Protein AF-A0AAD9FEH4-F1 (afdb_monomer_lite)

pLDDT: mean 81.34, std 13.99, range [45.94, 94.81]

Sequence (127 aa):
MYTSLLNVKQAISVERKLIDYLKTYIDHDCHHPTPPTHLLALCCPALRSSYEKEEADLPKLEDLQGAAQGLMRLQDVYVLQVASLIRGLFQRVTEGQPIDIYRPAVSVPLSGDDCFLVGKVYILTDH

Organism: Dissostichus eleginoides (NCBI:txid100907)

InterPro domains:
  IPR011990 Tetratricopeptide-like helical domain superfamily [G3DSA:1.25.40.10] (62-127)
  IPR013547 Prolyl 4-hydroxylase, N-terminal [PF08336] (52-91)

Radius of gyration: 20.08 Å; chains: 1; bounding box: 42×38×52 Å

Secondary structure (DSSP, 8-state):
---SHHHHHHHHHHHHHHHHHHHHHHHHHTT-SS--HHHHHHHHHHHHHHHHHHGGGSPPHHHHHHHHHHHHHHHHHHTB-HHHHTTT-EEEEETTEEEEEE--SS--PPPHHHHHHHHHHHHHH--

Structure (mmCIF, N/CA/C/O backbone):
data_AF-A0AAD9FEH4-F1
#
_entry.id   AF-A0AAD9FEH4-F1
#
loop_
_atom_site.group_PDB
_atom_site.id
_atom_site.type_symbol
_atom_site.label_atom_id
_atom_site.label_alt_id
_atom_site.label_comp_id
_atom_site.label_asym_id
_atom_site.label_entity_id
_atom_site.label_seq_id
_atom_site.pdbx_PDB_ins_code
_atom_site.Cartn_x
_atom_site.Cartn_y
_atom_site.Cartn_z
_atom_site.occupancy
_atom_site.B_iso_or_equiv
_atom_site.auth_seq_id
_atom_site.auth_comp_id
_atom_site.auth_asym_id
_atom_site.auth_atom_id
_atom_site.pdbx_PDB_model_num
ATOM 1 N N . MET A 1 1 ? 8.588 8.688 4.314 1.00 51.06 1 MET A N 1
ATOM 2 C CA . MET A 1 1 ? 7.134 8.921 4.506 1.00 51.06 1 MET A CA 1
ATOM 3 C C . MET A 1 1 ? 6.633 9.573 3.238 1.00 51.06 1 MET A C 1
ATOM 5 O O . MET A 1 1 ? 7.134 10.643 2.915 1.00 51.06 1 MET A O 1
ATOM 9 N N . TYR A 1 2 ? 5.672 8.961 2.538 1.00 51.91 2 TYR A N 1
ATOM 10 C CA . TYR A 1 2 ? 4.997 9.593 1.404 1.00 51.91 2 TYR A CA 1
ATOM 11 C C . TYR A 1 2 ? 4.463 10.960 1.843 1.00 51.91 2 TYR A C 1
ATOM 13 O O . TYR A 1 2 ? 3.442 11.058 2.518 1.00 51.91 2 TYR A O 1
ATOM 21 N N . THR A 1 3 ? 5.192 12.024 1.506 1.00 50.94 3 THR A N 1
ATOM 22 C CA . THR A 1 3 ? 4.897 13.383 1.977 1.00 50.94 3 THR A CA 1
ATOM 23 C C . THR A 1 3 ? 3.651 13.957 1.305 1.00 50.94 3 THR A C 1
ATOM 25 O O . THR A 1 3 ? 3.162 15.010 1.708 1.00 50.94 3 THR A O 1
ATOM 28 N N . SER A 1 4 ? 3.107 13.268 0.292 1.00 58.16 4 SER A N 1
ATOM 29 C CA . SER A 1 4 ? 1.878 13.655 -0.390 1.00 58.16 4 SER A CA 1
ATOM 30 C C . SER A 1 4 ? 1.190 12.480 -1.102 1.00 58.16 4 SER A C 1
ATOM 32 O O . SER A 1 4 ? 1.824 11.508 -1.519 1.00 58.16 4 SER A O 1
ATOM 34 N N . LEU A 1 5 ? -0.120 12.622 -1.337 1.00 61.41 5 LEU A N 1
ATOM 35 C CA . LEU A 1 5 ? -0.901 11.755 -2.233 1.00 61.41 5 LEU A CA 1
ATOM 36 C C . LEU A 1 5 ? -0.358 11.738 -3.677 1.00 61.41 5 LEU A C 1
ATOM 38 O O . LEU A 1 5 ? -0.652 10.808 -4.427 1.00 61.41 5 LEU A O 1
ATOM 42 N N . LEU A 1 6 ? 0.415 12.758 -4.073 1.00 58.12 6 LEU A N 1
ATOM 43 C CA . LEU A 1 6 ? 1.049 12.851 -5.389 1.00 58.12 6 LEU A CA 1
ATOM 44 C C . LEU A 1 6 ? 2.081 11.729 -5.572 1.00 58.12 6 LEU A C 1
ATOM 46 O O . LEU A 1 6 ? 2.061 11.033 -6.583 1.00 58.12 6 LEU A O 1
ATOM 50 N N . ASN A 1 7 ? 2.892 11.485 -4.541 1.00 71.75 7 ASN A N 1
ATOM 51 C CA . ASN A 1 7 ? 3.924 10.453 -4.554 1.00 71.75 7 ASN A CA 1
ATOM 52 C C . ASN A 1 7 ? 3.297 9.040 -4.597 1.00 71.75 7 ASN A C 1
ATOM 54 O O . ASN A 1 7 ? 3.801 8.162 -5.291 1.00 71.75 7 ASN A O 1
ATOM 58 N N . VAL A 1 8 ? 2.151 8.816 -3.935 1.00 79.50 8 VAL A N 1
ATOM 59 C CA . VAL A 1 8 ? 1.440 7.518 -3.987 1.00 79.50 8 VAL A CA 1
ATOM 60 C C . VAL A 1 8 ? 0.899 7.238 -5.392 1.00 79.50 8 VAL A C 1
ATOM 62 O O . VAL A 1 8 ? 1.046 6.134 -5.912 1.00 79.50 8 VAL A O 1
ATOM 65 N N . LYS A 1 9 ? 0.300 8.242 -6.046 1.00 83.62 9 LYS A N 1
ATOM 66 C CA . LYS A 1 9 ? -0.181 8.102 -7.431 1.00 83.62 9 LYS A CA 1
ATOM 67 C C . LYS A 1 9 ? 0.961 7.838 -8.410 1.00 83.62 9 LYS A C 1
ATOM 69 O O . LYS A 1 9 ? 0.780 7.058 -9.342 1.00 83.62 9 LYS A O 1
ATOM 74 N N . GLN A 1 10 ? 2.114 8.467 -8.194 1.00 85.81 10 GLN A N 1
ATOM 75 C CA . GLN A 1 10 ? 3.316 8.220 -8.984 1.00 85.81 10 GLN A CA 1
ATOM 76 C C . GLN A 1 10 ? 3.798 6.776 -8.822 1.00 85.81 10 GLN A C 1
ATOM 78 O O . GLN A 1 10 ? 3.967 6.097 -9.828 1.00 85.81 10 GLN A O 1
ATOM 83 N N . ALA A 1 11 ? 3.899 6.270 -7.592 1.00 85.12 11 ALA A N 1
ATOM 84 C CA . ALA A 1 11 ? 4.298 4.886 -7.337 1.00 85.12 11 ALA A CA 1
ATOM 85 C C . ALA A 1 11 ? 3.355 3.865 -8.000 1.00 85.12 11 ALA A C 1
ATOM 87 O O . ALA A 1 11 ? 3.819 2.937 -8.654 1.00 85.12 11 ALA A O 1
ATOM 88 N N . ILE A 1 12 ? 2.035 4.085 -7.933 1.00 86.94 12 ILE A N 1
ATOM 89 C CA . ILE A 1 12 ? 1.046 3.239 -8.631 1.00 86.94 12 ILE A CA 1
ATOM 90 C C . ILE A 1 12 ? 1.232 3.307 -10.155 1.00 86.94 12 ILE A C 1
ATOM 92 O O . ILE A 1 12 ? 1.065 2.309 -10.856 1.00 86.94 12 ILE A O 1
ATOM 96 N N . SER A 1 13 ? 1.538 4.491 -10.692 1.00 90.69 13 SER A N 1
ATOM 97 C CA . SER A 1 13 ? 1.805 4.669 -12.124 1.00 90.69 13 SER A CA 1
ATOM 98 C C . SER A 1 13 ? 3.042 3.879 -12.558 1.00 90.69 13 SER A C 1
ATOM 100 O O . SER A 1 13 ? 2.998 3.164 -13.558 1.00 90.69 13 SER A O 1
ATOM 102 N N . VAL A 1 14 ? 4.119 3.956 -11.776 1.00 89.56 14 VAL A N 1
ATOM 103 C CA . VAL A 1 14 ? 5.361 3.211 -12.009 1.00 89.56 14 VAL A CA 1
ATOM 104 C C . VAL A 1 14 ? 5.124 1.706 -11.938 1.00 89.56 14 VAL A C 1
ATOM 106 O O . VAL A 1 14 ? 5.520 0.984 -12.849 1.00 89.56 14 VAL A O 1
ATOM 109 N N . GLU A 1 15 ? 4.415 1.225 -10.916 1.00 88.94 15 GLU A N 1
ATOM 110 C CA . GLU A 1 15 ? 4.085 -0.195 -10.768 1.00 88.94 15 GLU A CA 1
ATOM 111 C C . GLU A 1 15 ? 3.340 -0.732 -11.999 1.00 88.94 15 GLU A C 1
ATOM 113 O O . GLU A 1 15 ? 3.681 -1.792 -12.523 1.00 88.94 15 GLU A O 1
ATOM 118 N N . ARG A 1 16 ? 2.378 0.033 -12.535 1.00 91.62 16 ARG A N 1
ATOM 119 C CA . ARG A 1 16 ? 1.671 -0.335 -13.773 1.00 91.62 16 ARG A CA 1
ATOM 120 C C . ARG A 1 16 ? 2.620 -0.473 -14.962 1.00 91.62 16 ARG A C 1
ATOM 122 O O . ARG A 1 16 ? 2.532 -1.472 -15.670 1.00 91.62 16 ARG A O 1
ATOM 129 N N . LYS A 1 17 ? 3.548 0.472 -15.155 1.00 91.88 17 LYS A N 1
ATOM 130 C CA . LYS A 1 17 ? 4.556 0.373 -16.224 1.00 91.88 17 LYS A CA 1
ATOM 131 C C . LYS A 1 17 ? 5.443 -0.861 -16.058 1.00 91.88 17 LYS A C 1
ATOM 133 O O . LYS A 1 17 ? 5.705 -1.556 -17.035 1.00 91.88 17 LYS A O 1
ATOM 138 N N . LEU A 1 18 ? 5.894 -1.148 -14.835 1.00 90.81 18 LEU A N 1
ATOM 139 C CA . LEU A 1 18 ? 6.725 -2.320 -14.544 1.00 90.81 18 LEU A CA 1
ATOM 140 C C . LEU A 1 18 ? 5.978 -3.628 -14.835 1.00 90.81 18 LEU A C 1
ATOM 142 O O . LEU A 1 18 ? 6.555 -4.542 -15.420 1.00 90.81 18 LEU A O 1
ATOM 146 N N . ILE A 1 19 ? 4.688 -3.700 -14.495 1.00 90.88 19 ILE A N 1
ATOM 147 C CA . ILE A 1 19 ? 3.822 -4.831 -14.851 1.00 90.88 19 ILE A CA 1
ATOM 148 C C . ILE A 1 19 ? 3.737 -4.987 -16.373 1.00 90.88 19 ILE A C 1
ATOM 150 O O . ILE A 1 19 ? 3.815 -6.108 -16.873 1.00 90.88 19 ILE A O 1
ATOM 154 N N . ASP A 1 20 ? 3.601 -3.893 -17.120 1.00 90.94 20 ASP A N 1
ATOM 155 C CA . ASP A 1 20 ? 3.539 -3.941 -18.583 1.00 90.94 20 ASP A CA 1
ATOM 156 C C . ASP A 1 20 ? 4.877 -4.384 -19.205 1.00 90.94 20 ASP A C 1
ATOM 158 O O . ASP A 1 20 ? 4.886 -5.206 -20.128 1.00 90.94 20 ASP A O 1
ATOM 162 N N . TYR A 1 21 ? 6.017 -3.941 -18.661 1.00 88.62 21 TYR A N 1
ATOM 163 C CA . TYR A 1 21 ? 7.336 -4.454 -19.054 1.00 88.62 21 TYR A CA 1
ATOM 164 C C . TYR A 1 21 ? 7.482 -5.949 -18.759 1.00 88.62 21 TYR A C 1
ATOM 166 O O . TYR A 1 21 ? 7.990 -6.689 -19.600 1.00 88.62 21 TYR A O 1
ATOM 174 N N . LEU A 1 22 ? 7.011 -6.409 -17.597 1.00 87.75 22 LEU A N 1
ATOM 175 C CA . LEU A 1 22 ? 7.072 -7.816 -17.214 1.00 87.75 22 LEU A CA 1
ATOM 176 C C . LEU A 1 22 ? 6.175 -8.690 -18.099 1.00 87.75 22 LEU A C 1
ATOM 178 O O . LEU A 1 22 ? 6.607 -9.754 -18.532 1.00 87.75 22 LEU A O 1
ATOM 182 N N . LYS A 1 23 ? 4.957 -8.240 -18.421 1.00 87.75 23 LYS A N 1
ATOM 183 C CA . 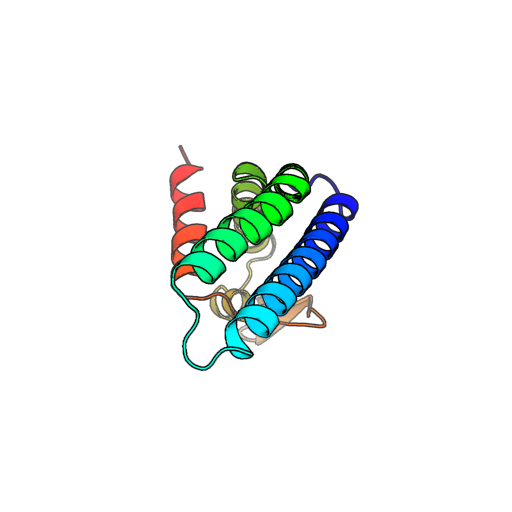LYS A 1 23 ? 4.084 -8.926 -19.388 1.00 87.75 23 LYS A CA 1
ATOM 184 C C . LYS A 1 23 ? 4.761 -9.050 -20.742 1.00 87.75 23 LYS A C 1
ATOM 186 O O . LYS A 1 23 ? 4.828 -10.142 -21.285 1.00 87.75 23 LYS A O 1
ATOM 191 N N . THR A 1 24 ? 5.339 -7.951 -21.226 1.00 85.00 24 THR A N 1
ATOM 192 C CA . THR A 1 24 ? 6.094 -7.948 -22.480 1.00 85.00 24 THR A CA 1
ATOM 193 C C . THR A 1 24 ? 7.225 -8.973 -22.426 1.00 85.00 24 THR A C 1
ATOM 195 O O . THR A 1 24 ? 7.345 -9.780 -23.339 1.00 85.00 24 THR A O 1
ATOM 198 N N . TYR A 1 25 ? 8.019 -8.997 -21.352 1.00 81.50 25 TYR A N 1
ATOM 199 C CA . TYR A 1 25 ? 9.078 -9.993 -21.158 1.00 81.50 25 TYR A CA 1
ATOM 200 C C . TYR A 1 25 ? 8.534 -11.430 -21.244 1.00 81.50 25 TYR A C 1
ATOM 202 O O . TYR A 1 25 ? 9.043 -12.232 -22.024 1.00 81.50 25 TYR A O 1
ATOM 210 N N . ILE A 1 26 ? 7.471 -11.734 -20.491 1.00 81.50 26 ILE A N 1
ATOM 211 C CA . ILE A 1 26 ? 6.861 -13.070 -20.446 1.00 81.50 26 ILE A CA 1
ATOM 212 C C . ILE A 1 26 ? 6.328 -13.470 -21.826 1.00 81.50 26 ILE A C 1
ATOM 214 O O . ILE A 1 26 ? 6.607 -14.571 -22.286 1.00 81.50 26 ILE A O 1
ATOM 218 N N . ASP A 1 27 ? 5.627 -12.575 -22.524 1.00 81.00 27 ASP A N 1
ATOM 219 C CA . ASP A 1 27 ? 5.056 -12.847 -23.848 1.00 81.00 27 ASP A CA 1
ATOM 220 C C . ASP A 1 27 ? 6.136 -13.176 -24.894 1.00 81.00 27 ASP A C 1
ATOM 222 O O . ASP A 1 27 ? 5.916 -14.019 -25.771 1.00 81.00 27 ASP A O 1
ATOM 226 N N . HIS A 1 28 ? 7.311 -12.543 -24.790 1.00 70.19 28 HIS A N 1
ATOM 227 C CA . HIS A 1 28 ? 8.460 -12.831 -25.652 1.00 70.19 28 HIS A CA 1
ATOM 228 C C . HIS A 1 28 ? 9.134 -14.166 -25.295 1.00 70.19 28 HIS A C 1
ATOM 230 O O . HIS A 1 28 ? 9.550 -14.887 -26.202 1.00 70.19 28 HIS A O 1
ATOM 236 N N . ASP A 1 29 ? 9.209 -14.522 -24.009 1.00 63.59 29 ASP A N 1
ATOM 237 C CA . ASP A 1 29 ? 9.767 -15.802 -23.543 1.00 63.59 29 ASP A CA 1
ATOM 238 C C . ASP A 1 29 ? 8.826 -16.985 -23.883 1.00 63.59 29 ASP A C 1
ATOM 240 O O . ASP A 1 29 ? 9.268 -18.075 -24.248 1.00 63.59 29 ASP A O 1
ATOM 244 N N . CYS A 1 30 ? 7.504 -16.762 -23.868 1.00 51.69 30 CYS A N 1
ATOM 245 C CA . CYS A 1 30 ? 6.474 -17.773 -24.140 1.00 51.69 30 CYS A CA 1
ATOM 246 C C . CYS A 1 30 ? 6.266 -18.121 -25.629 1.00 51.69 30 CYS A C 1
ATOM 248 O O . CYS A 1 30 ? 5.624 -19.130 -25.922 1.00 51.69 30 CYS A O 1
ATOM 250 N N . HIS A 1 31 ? 6.809 -17.348 -26.578 1.00 51.28 31 HIS A N 1
ATOM 251 C CA . HIS A 1 31 ? 6.732 -17.674 -28.014 1.00 51.28 31 HIS A CA 1
ATOM 252 C C . HIS A 1 31 ? 7.804 -18.673 -28.489 1.00 51.28 31 HIS A C 1
ATOM 254 O O . HIS A 1 31 ? 7.792 -19.066 -29.657 1.00 51.28 31 HIS A O 1
ATOM 260 N N . HIS A 1 32 ? 8.703 -19.134 -27.610 1.00 51.28 32 HIS A N 1
ATOM 261 C CA . HIS A 1 32 ? 9.714 -20.137 -27.949 1.00 51.28 32 HIS A CA 1
ATOM 262 C C . HIS A 1 32 ? 9.594 -21.362 -27.018 1.00 51.28 32 HIS A C 1
ATOM 264 O O . HIS A 1 32 ? 10.056 -21.307 -25.883 1.00 51.28 32 HIS A O 1
ATOM 270 N N . PRO A 1 33 ? 9.040 -22.510 -27.468 1.00 52.38 33 PRO A N 1
ATOM 271 C CA . PRO A 1 33 ? 8.914 -23.716 -26.632 1.00 52.38 33 PRO A CA 1
ATOM 272 C C . PRO A 1 33 ? 10.270 -24.321 -26.210 1.00 52.38 33 PRO A C 1
ATOM 274 O O . PRO A 1 33 ? 10.323 -25.194 -25.348 1.00 52.38 33 PRO A O 1
ATOM 277 N N . THR A 1 34 ? 11.369 -23.819 -26.779 1.00 54.00 34 THR A N 1
ATOM 278 C CA . THR A 1 34 ? 12.745 -23.948 -26.285 1.00 54.00 34 THR A CA 1
ATOM 279 C C . THR A 1 34 ? 13.499 -22.662 -26.647 1.00 54.00 34 THR A C 1
ATOM 281 O O . THR A 1 34 ? 13.857 -22.508 -27.822 1.00 54.00 34 THR A O 1
ATOM 284 N N . PRO A 1 35 ? 13.726 -21.705 -25.733 1.00 53.66 35 PRO A N 1
ATOM 285 C CA . PRO A 1 35 ? 14.539 -20.544 -26.066 1.00 53.66 35 PRO A CA 1
ATOM 286 C C . PRO A 1 35 ? 15.991 -21.010 -26.273 1.00 53.66 35 PRO A C 1
ATOM 288 O O . PRO A 1 35 ? 16.534 -21.710 -25.411 1.00 53.66 35 PRO A O 1
ATOM 291 N N . PRO A 1 36 ? 16.661 -20.666 -27.392 1.00 56.94 36 PRO A N 1
ATOM 292 C CA . PRO A 1 36 ? 18.107 -20.817 -27.452 1.00 56.94 36 PRO A CA 1
ATOM 293 C C . PRO A 1 36 ? 18.682 -19.995 -26.295 1.00 56.94 36 PRO A C 1
ATOM 295 O O . PRO A 1 36 ? 18.288 -18.846 -26.100 1.00 56.94 36 PRO A O 1
ATOM 298 N N . THR A 1 37 ? 19.594 -20.569 -25.514 1.00 57.34 37 THR A N 1
ATOM 299 C CA . THR A 1 37 ? 20.196 -19.956 -24.311 1.00 57.34 37 THR A CA 1
ATOM 300 C C . THR A 1 37 ? 20.702 -18.519 -24.520 1.00 57.34 37 THR A C 1
ATOM 302 O O . THR A 1 37 ? 20.774 -17.744 -23.570 1.00 57.34 37 THR A O 1
ATOM 305 N N . HIS A 1 38 ? 20.981 -18.127 -25.766 1.00 55.72 38 HIS A N 1
ATOM 306 C CA . HIS A 1 38 ? 21.328 -16.765 -26.169 1.00 55.72 38 HIS A CA 1
ATOM 307 C C . HIS A 1 38 ? 20.185 -15.731 -26.089 1.00 55.72 38 HIS A C 1
ATOM 309 O O . HIS A 1 38 ? 20.473 -14.559 -25.863 1.00 55.72 38 HIS A O 1
ATOM 315 N N . LEU A 1 39 ? 18.912 -16.113 -26.255 1.00 53.69 39 LEU A N 1
ATOM 316 C CA . LEU A 1 39 ? 17.777 -15.175 -26.220 1.00 53.69 39 LEU A CA 1
ATOM 317 C C . LEU A 1 39 ? 17.364 -14.818 -24.782 1.00 53.69 39 LEU A C 1
ATOM 319 O O . LEU A 1 39 ? 17.160 -13.643 -24.480 1.00 53.69 39 LEU A O 1
ATOM 323 N N . LEU A 1 40 ? 17.351 -15.804 -23.876 1.00 55.69 40 LEU A N 1
ATOM 324 C CA . LEU A 1 40 ? 17.181 -15.585 -22.430 1.00 55.69 40 LEU A CA 1
ATOM 325 C C . LEU A 1 40 ? 18.260 -14.637 -21.877 1.00 55.69 40 LEU A C 1
ATOM 327 O O . LEU A 1 40 ? 17.976 -13.752 -21.069 1.00 55.69 40 LEU A O 1
ATOM 331 N N . ALA A 1 41 ? 19.495 -14.769 -22.372 1.00 56.38 41 ALA A N 1
ATOM 332 C CA . ALA A 1 41 ? 20.609 -13.902 -21.995 1.00 56.38 41 ALA A CA 1
ATOM 333 C C . ALA A 1 41 ? 20.439 -12.435 -22.447 1.00 56.38 41 ALA A C 1
ATOM 335 O O . ALA A 1 41 ? 21.020 -11.550 -21.826 1.00 56.38 41 ALA A O 1
ATOM 336 N N . LEU A 1 42 ? 19.648 -12.162 -23.492 1.00 59.91 42 LEU A N 1
ATOM 337 C CA . LEU A 1 42 ? 19.346 -10.807 -23.980 1.00 59.91 42 LEU A CA 1
ATOM 338 C C . LEU A 1 42 ? 18.094 -10.207 -23.323 1.00 59.91 42 LEU A C 1
ATOM 340 O O . LEU A 1 42 ? 18.023 -8.992 -23.133 1.00 59.91 42 LEU A O 1
ATOM 344 N N . CYS A 1 43 ? 17.125 -11.042 -22.946 1.00 63.62 43 CYS A N 1
ATOM 345 C CA . CYS A 1 43 ? 15.860 -10.587 -22.372 1.00 63.62 43 CYS A CA 1
ATOM 346 C C . CYS A 1 43 ? 16.022 -10.097 -20.918 1.00 63.62 43 CYS A C 1
ATOM 348 O O . CYS A 1 43 ? 15.500 -9.041 -20.552 1.00 63.62 43 CYS A O 1
ATOM 350 N N . CYS A 1 44 ? 16.805 -10.807 -20.095 1.00 68.56 44 CYS A N 1
ATOM 351 C CA . CYS A 1 44 ? 17.041 -10.432 -18.694 1.00 68.56 44 CYS A CA 1
ATOM 352 C C . CYS A 1 44 ? 17.674 -9.030 -18.526 1.00 68.56 44 CYS A C 1
ATOM 354 O O . CYS A 1 44 ? 17.183 -8.249 -17.707 1.00 68.56 44 CYS A O 1
ATOM 356 N N . PRO A 1 45 ? 18.710 -8.643 -19.299 1.00 76.69 45 PRO A N 1
ATOM 357 C CA . PRO A 1 45 ? 19.238 -7.279 -19.278 1.00 76.69 45 PRO A CA 1
ATOM 358 C C . PRO A 1 45 ? 18.230 -6.211 -19.722 1.00 76.69 45 PRO A C 1
ATOM 360 O O . PRO A 1 45 ? 18.268 -5.098 -19.204 1.00 76.69 45 PRO A O 1
ATOM 363 N N . ALA A 1 46 ? 17.324 -6.527 -20.655 1.00 79.06 46 ALA A N 1
ATOM 364 C CA . ALA A 1 46 ? 16.324 -5.577 -21.142 1.00 79.06 46 ALA A CA 1
ATOM 365 C C . ALA A 1 46 ? 15.284 -5.240 -20.063 1.00 79.06 46 ALA A C 1
ATOM 367 O O . ALA A 1 46 ? 15.019 -4.062 -19.818 1.00 79.06 46 ALA A O 1
ATOM 368 N N . LEU A 1 47 ? 14.753 -6.252 -19.364 1.00 82.56 47 LEU A N 1
ATOM 369 C CA . LEU A 1 47 ? 13.848 -6.035 -18.230 1.00 82.56 47 LEU A CA 1
ATOM 370 C C . LEU A 1 47 ? 14.553 -5.268 -17.105 1.00 82.56 47 LEU A C 1
ATOM 372 O O . LEU A 1 47 ? 13.996 -4.314 -16.564 1.00 82.56 47 LEU A O 1
ATOM 376 N N . ARG A 1 48 ? 15.802 -5.641 -16.804 1.00 85.06 48 ARG A N 1
ATOM 377 C CA . ARG A 1 48 ? 16.630 -4.948 -15.813 1.00 85.06 48 ARG A CA 1
ATOM 378 C C . ARG A 1 48 ? 16.829 -3.472 -16.160 1.00 85.06 48 ARG A C 1
ATOM 380 O O . ARG A 1 48 ? 16.610 -2.626 -15.304 1.00 85.06 48 ARG A O 1
ATOM 387 N N . SER A 1 49 ? 17.165 -3.152 -17.409 1.00 87.12 49 SER A N 1
ATOM 388 C CA . SER A 1 49 ? 17.318 -1.762 -17.854 1.00 87.12 49 SER A CA 1
ATOM 389 C C . SER A 1 49 ? 16.010 -0.973 -17.746 1.00 87.12 49 SER A C 1
ATOM 391 O O . SER A 1 49 ? 16.026 0.203 -17.389 1.00 87.12 49 SER A O 1
ATOM 393 N N . SER A 1 50 ? 14.867 -1.600 -18.039 1.00 86.81 50 SER A N 1
ATOM 394 C CA . SER A 1 50 ? 13.555 -0.965 -17.876 1.00 86.81 50 SER A CA 1
ATOM 395 C C . SER A 1 50 ? 13.199 -0.717 -16.408 1.00 86.81 50 SER A C 1
ATOM 397 O O . SER A 1 50 ? 12.625 0.324 -16.107 1.00 86.81 50 SER A O 1
ATOM 399 N N . TYR A 1 51 ? 13.578 -1.617 -15.495 1.00 87.06 51 TYR A N 1
ATOM 400 C CA . TYR A 1 51 ? 13.449 -1.400 -14.051 1.00 87.06 51 TYR A CA 1
ATOM 401 C C . TYR A 1 51 ? 14.346 -0.256 -13.561 1.00 87.06 51 TYR A C 1
ATOM 403 O O . TYR A 1 51 ? 13.863 0.657 -12.900 1.00 87.06 51 TYR A O 1
ATOM 411 N N . GLU A 1 52 ? 15.628 -0.258 -13.938 1.00 90.38 52 GLU A N 1
ATOM 412 C CA . GLU A 1 52 ? 16.611 0.758 -13.523 1.00 90.38 52 GLU A CA 1
ATOM 413 C C . GLU A 1 52 ? 16.185 2.184 -13.925 1.00 90.38 52 GLU A C 1
ATOM 415 O O . GLU A 1 52 ? 16.500 3.148 -13.231 1.00 90.38 52 GLU A O 1
ATOM 420 N N . LYS A 1 53 ? 15.415 2.338 -15.012 1.00 90.06 53 LYS A N 1
ATOM 421 C CA . LYS A 1 53 ? 14.844 3.634 -15.428 1.00 90.06 53 LYS A CA 1
ATOM 422 C C . LYS A 1 53 ? 13.761 4.160 -14.492 1.00 90.06 53 LYS A C 1
ATOM 424 O O . LYS A 1 53 ? 13.581 5.369 -14.417 1.00 90.06 53 LYS A O 1
ATOM 429 N N . GLU A 1 54 ? 13.023 3.272 -13.839 1.00 89.81 54 GLU A N 1
ATOM 430 C CA . GLU A 1 54 ? 11.879 3.630 -12.998 1.00 89.81 54 GLU A CA 1
ATOM 431 C C . GLU A 1 54 ? 12.214 3.527 -11.494 1.00 89.81 54 GLU A C 1
ATOM 433 O O . GLU A 1 54 ? 11.446 3.998 -10.661 1.00 89.81 54 GLU A O 1
ATOM 438 N N . GLU A 1 55 ? 13.372 2.958 -11.128 1.00 87.25 55 GLU A N 1
ATOM 439 C CA . GLU A 1 55 ? 13.807 2.748 -9.737 1.00 87.25 55 GLU A CA 1
ATOM 440 C C . GLU A 1 55 ? 13.826 4.040 -8.909 1.00 87.25 55 GLU A C 1
ATOM 442 O O . GLU A 1 55 ? 13.459 4.032 -7.735 1.00 87.25 55 GLU A O 1
ATOM 447 N N . ALA A 1 56 ? 14.200 5.166 -9.521 1.00 86.56 56 ALA A N 1
ATOM 448 C CA . ALA A 1 56 ? 14.239 6.463 -8.848 1.00 86.56 56 ALA A CA 1
ATOM 449 C C . ALA A 1 56 ? 12.856 6.950 -8.374 1.00 86.56 56 ALA A C 1
ATOM 451 O O . ALA A 1 56 ? 12.780 7.748 -7.438 1.00 86.56 56 ALA A O 1
ATOM 452 N N . ASP A 1 57 ? 11.786 6.465 -9.007 1.00 87.50 57 ASP A N 1
ATOM 453 C CA . ASP A 1 57 ? 10.404 6.852 -8.728 1.00 87.50 57 ASP A CA 1
ATOM 454 C C . ASP A 1 57 ? 9.679 5.850 -7.807 1.00 87.50 57 ASP A C 1
ATOM 456 O O . ASP A 1 57 ? 8.517 6.064 -7.442 1.00 87.50 57 ASP A O 1
ATOM 460 N N . LEU A 1 58 ? 10.347 4.756 -7.421 1.00 85.25 58 LEU A N 1
ATOM 461 C CA . LEU A 1 58 ? 9.814 3.772 -6.484 1.00 85.25 58 LEU A CA 1
ATOM 462 C C . LEU A 1 58 ? 9.915 4.256 -5.025 1.00 85.25 58 LEU A C 1
ATOM 464 O O . LEU A 1 58 ? 10.831 5.005 -4.672 1.00 85.25 58 LEU A O 1
ATOM 468 N N . PRO A 1 59 ? 8.997 3.803 -4.146 1.00 84.38 59 PRO A N 1
ATOM 469 C CA . PRO A 1 59 ? 9.143 3.993 -2.708 1.00 84.38 59 PRO A CA 1
ATOM 470 C C . PRO A 1 59 ? 10.486 3.482 -2.208 1.00 84.38 59 PRO A C 1
ATOM 472 O O . PRO A 1 59 ? 10.904 2.366 -2.528 1.00 84.38 59 PRO A O 1
ATOM 475 N N . LYS A 1 60 ? 11.111 4.266 -1.333 1.00 86.19 60 LYS A N 1
ATOM 476 C CA . LYS A 1 60 ? 12.314 3.837 -0.624 1.00 86.19 60 LYS A CA 1
ATOM 477 C C . LYS A 1 60 ? 11.957 3.089 0.654 1.00 86.19 60 LYS A C 1
ATOM 479 O O . LYS A 1 60 ? 10.808 3.066 1.105 1.00 86.19 60 LYS A O 1
ATOM 484 N N . LEU A 1 61 ? 12.971 2.506 1.289 1.00 84.44 61 LEU A N 1
ATOM 485 C CA . LEU A 1 61 ? 12.801 1.808 2.561 1.00 84.44 61 LEU A CA 1
ATOM 486 C C . LEU A 1 61 ? 12.191 2.719 3.641 1.00 84.44 61 LEU A C 1
ATOM 488 O O . LEU A 1 61 ? 11.310 2.275 4.378 1.00 84.44 61 LEU A O 1
ATOM 492 N N . GLU A 1 62 ? 12.586 3.997 3.699 1.00 84.00 62 GLU A N 1
ATOM 493 C CA . GLU A 1 62 ? 12.011 4.961 4.647 1.00 84.00 62 GLU A CA 1
ATOM 494 C C . GLU A 1 62 ? 10.512 5.234 4.424 1.00 84.00 62 GLU A C 1
ATOM 496 O O . GLU A 1 62 ? 9.795 5.645 5.344 1.00 84.00 62 GLU A O 1
ATOM 501 N N . ASP A 1 63 ? 10.007 5.022 3.208 1.00 84.25 63 ASP A N 1
ATOM 502 C CA . ASP A 1 63 ? 8.591 5.192 2.898 1.00 84.25 63 ASP A CA 1
ATOM 503 C C . ASP A 1 63 ? 7.772 4.017 3.408 1.00 84.25 63 ASP A C 1
ATOM 505 O O . ASP A 1 63 ? 6.731 4.237 4.027 1.00 84.25 63 ASP A O 1
ATOM 509 N N . LEU A 1 64 ? 8.280 2.795 3.235 1.00 84.94 64 LEU A N 1
ATOM 510 C CA . LEU A 1 64 ? 7.666 1.584 3.779 1.00 84.94 64 LEU A CA 1
ATOM 511 C C . LEU A 1 64 ? 7.660 1.598 5.311 1.00 84.94 64 LEU A C 1
ATOM 513 O O . LEU A 1 64 ? 6.632 1.325 5.930 1.00 84.94 64 LEU A O 1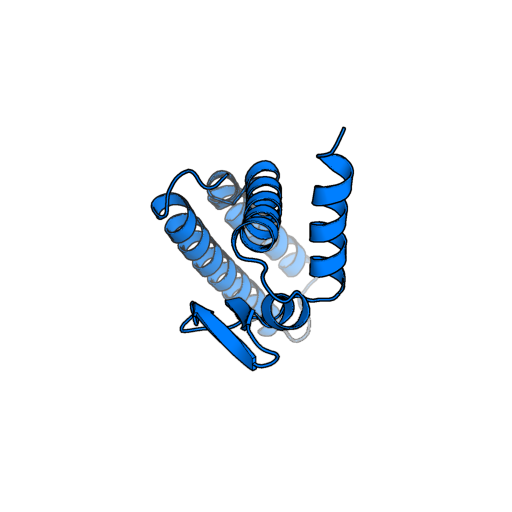
ATOM 517 N N . GLN A 1 65 ? 8.776 1.988 5.933 1.00 86.19 65 GLN A N 1
ATOM 518 C CA . GLN A 1 65 ? 8.859 2.139 7.388 1.00 86.19 65 GLN A CA 1
ATOM 519 C C . GLN A 1 65 ? 7.888 3.206 7.900 1.00 86.19 65 GLN A C 1
ATOM 521 O O . GLN A 1 65 ? 7.140 2.952 8.842 1.00 86.19 65 GLN A O 1
ATOM 526 N N . GLY A 1 66 ? 7.845 4.374 7.252 1.00 86.06 66 GLY A N 1
ATOM 527 C CA . GLY A 1 66 ? 6.905 5.435 7.612 1.00 86.06 66 GLY A CA 1
ATOM 528 C C . GLY A 1 66 ? 5.439 5.022 7.434 1.00 86.06 66 GLY A C 1
ATOM 529 O O . GLY A 1 66 ? 4.596 5.399 8.245 1.00 86.06 66 GLY A O 1
ATOM 530 N N . ALA A 1 67 ? 5.122 4.220 6.413 1.00 87.69 67 ALA A N 1
ATOM 531 C CA . ALA A 1 67 ? 3.781 3.672 6.217 1.00 87.69 67 ALA A CA 1
ATOM 532 C C . ALA A 1 67 ? 3.399 2.686 7.334 1.00 87.69 67 ALA A C 1
ATOM 534 O O . ALA A 1 67 ? 2.301 2.788 7.882 1.00 87.69 67 ALA A O 1
ATOM 535 N N . ALA A 1 68 ? 4.313 1.791 7.723 1.00 89.44 68 ALA A N 1
ATOM 536 C CA . ALA A 1 68 ? 4.106 0.875 8.845 1.00 89.44 68 ALA A CA 1
ATOM 537 C C . ALA A 1 68 ? 3.919 1.632 10.173 1.00 89.44 68 ALA A C 1
ATOM 539 O O . ALA A 1 68 ? 2.960 1.372 10.896 1.00 89.44 68 ALA A O 1
ATOM 540 N N . GLN A 1 69 ? 4.764 2.627 10.464 1.00 89.44 69 GLN A N 1
ATOM 541 C CA . GLN A 1 69 ? 4.621 3.493 11.644 1.00 89.44 69 GLN A CA 1
ATOM 542 C C . GLN A 1 69 ? 3.285 4.247 11.646 1.00 89.44 69 GLN A C 1
ATOM 544 O O . GLN A 1 69 ? 2.605 4.308 12.669 1.00 89.44 69 GLN A O 1
ATOM 549 N N . GLY A 1 70 ? 2.881 4.800 10.499 1.00 88.88 70 GLY A N 1
ATOM 550 C CA . GLY A 1 70 ? 1.591 5.468 10.345 1.00 88.88 70 GLY A CA 1
ATOM 551 C C . GLY A 1 70 ? 0.414 4.528 10.615 1.00 88.88 70 GLY A C 1
ATOM 552 O O . GLY A 1 70 ? -0.524 4.912 11.310 1.00 88.88 70 GLY A O 1
ATOM 553 N N . LEU A 1 71 ? 0.485 3.285 10.129 1.00 89.88 71 LEU A N 1
ATOM 554 C CA . LEU A 1 71 ? -0.525 2.256 10.380 1.00 89.88 71 LEU A CA 1
ATOM 555 C C . LEU A 1 71 ? -0.638 1.916 11.874 1.00 89.88 71 LEU A C 1
ATOM 557 O O . LEU A 1 71 ? -1.750 1.891 12.405 1.00 89.88 71 LEU A O 1
ATOM 561 N N . MET A 1 72 ? 0.495 1.733 12.560 1.00 89.75 72 MET A N 1
ATOM 562 C CA . MET A 1 72 ? 0.532 1.510 14.013 1.00 89.75 72 MET A CA 1
ATOM 563 C C . MET A 1 72 ? -0.049 2.704 14.775 1.00 89.75 72 MET A C 1
ATOM 565 O O . MET A 1 72 ? -0.896 2.546 15.651 1.00 89.75 72 MET A O 1
ATOM 569 N N . ARG A 1 73 ? 0.306 3.929 14.374 1.00 91.50 73 ARG A N 1
ATOM 570 C CA . ARG A 1 73 ? -0.227 5.140 15.002 1.00 91.50 73 ARG A CA 1
ATOM 571 C C . ARG A 1 73 ? -1.739 5.269 14.831 1.00 91.50 73 ARG A C 1
ATOM 573 O O . ARG A 1 73 ? -2.417 5.707 15.757 1.00 91.50 73 ARG A O 1
ATOM 580 N N . LEU A 1 74 ? -2.280 4.902 13.668 1.00 91.12 74 LEU A N 1
ATOM 581 C CA . LEU A 1 74 ? -3.727 4.875 13.442 1.00 91.12 74 LEU A CA 1
ATOM 582 C C . LEU A 1 74 ? -4.417 3.859 14.352 1.00 91.12 74 LEU A C 1
ATOM 584 O O . LEU A 1 74 ? -5.481 4.162 14.893 1.00 91.12 74 LEU A O 1
ATOM 588 N N . GLN A 1 75 ? -3.812 2.685 14.538 1.00 91.62 75 GLN A N 1
ATOM 589 C CA . GLN A 1 75 ? -4.316 1.689 15.473 1.00 91.62 75 GLN A CA 1
ATOM 590 C C . GLN A 1 75 ? -4.387 2.233 16.903 1.00 91.62 75 GLN A C 1
ATOM 592 O O . GLN A 1 75 ? -5.441 2.101 17.524 1.00 91.62 75 GLN A O 1
ATOM 597 N N . ASP A 1 76 ? -3.332 2.893 17.382 1.00 91.12 76 ASP A N 1
ATOM 598 C CA . ASP A 1 76 ? -3.280 3.450 18.739 1.00 91.12 76 ASP A CA 1
ATOM 599 C C . ASP A 1 76 ? -4.285 4.593 18.944 1.00 91.12 76 ASP A C 1
ATOM 601 O O . ASP A 1 76 ? -5.002 4.633 19.942 1.00 91.12 76 ASP A O 1
ATOM 605 N N . VAL A 1 77 ? -4.366 5.527 17.989 1.00 93.00 77 VAL A N 1
ATOM 606 C CA . VAL A 1 77 ? -5.215 6.729 18.099 1.00 93.00 77 VAL A CA 1
ATOM 607 C C . VAL A 1 77 ? -6.702 6.387 18.024 1.00 93.00 77 VAL A C 1
ATOM 609 O O . VAL A 1 77 ? -7.508 6.977 18.743 1.00 93.00 77 VAL A O 1
ATOM 612 N N . TYR A 1 78 ? -7.081 5.453 17.150 1.00 92.25 78 TYR A N 1
ATOM 613 C CA . TYR A 1 78 ? -8.487 5.115 16.909 1.00 92.25 78 TYR A CA 1
ATOM 614 C C . TYR A 1 78 ? -8.941 3.823 17.587 1.00 92.25 78 TYR A C 1
ATOM 616 O O . TYR A 1 78 ? -10.115 3.460 17.471 1.00 92.25 78 TYR A O 1
ATOM 624 N N . VAL A 1 79 ? -8.038 3.155 18.311 1.00 93.44 79 VAL A N 1
ATOM 625 C CA . VAL A 1 79 ? -8.280 1.874 18.990 1.00 93.44 79 VAL A CA 1
ATOM 626 C C . VAL A 1 79 ? -8.820 0.840 17.994 1.00 93.44 79 VAL A C 1
ATOM 628 O O . VAL A 1 79 ? -9.860 0.206 18.196 1.00 93.44 79 VAL A O 1
ATOM 631 N N . LEU A 1 80 ? -8.136 0.729 16.850 1.00 93.94 80 LEU A N 1
ATOM 632 C CA . LEU A 1 80 ? -8.561 -0.159 15.770 1.00 93.94 80 LEU A CA 1
ATOM 633 C C . LEU A 1 80 ? -8.388 -1.622 16.175 1.00 93.94 80 LEU A C 1
ATOM 635 O O . LEU A 1 80 ? -7.346 -2.041 16.685 1.00 93.94 80 LEU A O 1
ATOM 639 N N . GLN A 1 81 ? -9.391 -2.432 15.858 1.00 93.44 81 GLN A N 1
ATOM 640 C CA . GLN A 1 81 ? -9.330 -3.872 16.030 1.00 93.44 81 GLN A CA 1
ATOM 641 C C . GLN A 1 81 ? -8.315 -4.467 15.046 1.00 93.44 81 GLN A C 1
ATOM 643 O O . GLN A 1 81 ? -8.541 -4.466 13.834 1.00 93.44 81 GLN A O 1
ATOM 648 N N . VAL A 1 82 ? -7.231 -5.048 15.578 1.00 91.19 82 VAL A N 1
ATOM 649 C CA . VAL A 1 82 ? -6.150 -5.677 14.790 1.00 91.19 82 VAL A CA 1
ATOM 650 C C . VAL A 1 82 ? -6.726 -6.655 13.759 1.00 91.19 82 VAL A C 1
ATOM 652 O O . VAL A 1 82 ? -6.377 -6.603 12.586 1.00 91.19 82 VAL A O 1
ATOM 655 N N . ALA A 1 83 ? -7.660 -7.516 14.181 1.00 91.50 83 ALA A N 1
ATOM 656 C CA . ALA A 1 83 ? -8.249 -8.557 13.334 1.00 91.50 83 ALA A CA 1
ATOM 657 C C . ALA A 1 83 ? -9.052 -8.014 12.135 1.00 91.50 83 ALA A C 1
ATOM 659 O O . ALA A 1 83 ? -9.195 -8.707 11.128 1.00 91.50 83 ALA A O 1
ATOM 660 N N . SER A 1 84 ? -9.570 -6.790 12.232 1.00 91.88 84 SER A N 1
ATOM 661 C CA . SER A 1 84 ? -10.227 -6.108 11.115 1.00 91.88 84 SER A CA 1
ATOM 662 C C . SER A 1 84 ? -9.202 -5.380 10.250 1.00 91.88 84 SER A C 1
ATOM 664 O O . SER A 1 84 ? -9.278 -5.445 9.023 1.00 91.88 84 SER A O 1
ATOM 666 N N . LEU A 1 85 ? -8.186 -4.778 10.877 1.00 91.25 85 LEU A N 1
ATOM 667 C CA . LEU A 1 85 ? -7.111 -4.070 10.186 1.00 91.25 85 LEU A CA 1
ATOM 668 C C . LEU A 1 85 ? -6.332 -4.987 9.237 1.00 91.25 85 LEU A C 1
ATOM 670 O O . LEU A 1 85 ? -6.114 -4.622 8.085 1.00 91.25 85 LEU A O 1
ATOM 674 N N . ILE A 1 86 ? -6.010 -6.212 9.669 1.00 92.38 86 ILE A N 1
ATOM 675 C CA . ILE A 1 86 ? -5.355 -7.225 8.818 1.00 92.38 86 ILE A CA 1
ATOM 676 C C . ILE A 1 86 ? -6.201 -7.629 7.607 1.00 92.38 86 ILE A C 1
ATOM 678 O O . ILE A 1 86 ? -5.678 -8.196 6.660 1.00 92.38 86 ILE A O 1
ATOM 682 N N . ARG A 1 87 ? -7.510 -7.362 7.619 1.00 91.75 87 ARG A N 1
ATOM 683 C CA . ARG A 1 87 ? -8.402 -7.610 6.480 1.00 91.75 87 ARG A CA 1
ATOM 684 C C . ARG A 1 87 ? -8.570 -6.379 5.600 1.00 91.75 87 ARG A C 1
ATOM 686 O O . ARG A 1 87 ? -9.357 -6.448 4.672 1.00 91.75 87 ARG A O 1
ATOM 693 N N . GLY A 1 88 ? -7.883 -5.276 5.902 1.00 89.75 88 GLY A N 1
ATOM 694 C CA . GLY A 1 88 ? -8.045 -3.995 5.221 1.00 89.75 88 GLY A CA 1
ATOM 695 C C . GLY A 1 88 ? -9.298 -3.225 5.654 1.00 89.75 88 GLY A C 1
ATOM 696 O O . GLY A 1 88 ? -9.814 -2.423 4.874 1.00 89.75 88 GLY A O 1
ATOM 697 N N . LEU A 1 89 ? -9.820 -3.478 6.862 1.00 91.50 89 LEU A N 1
ATOM 698 C CA . LEU A 1 89 ? -11.002 -2.812 7.4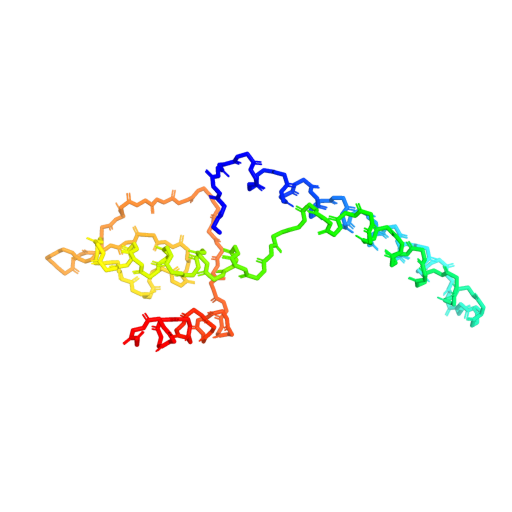20 1.00 91.50 89 LEU A CA 1
ATOM 699 C C . LEU A 1 89 ? -10.636 -1.996 8.665 1.00 91.50 89 LEU A C 1
ATOM 701 O O . LEU A 1 89 ? -10.063 -2.514 9.622 1.00 91.50 89 LEU A O 1
ATOM 705 N N . PHE A 1 90 ? -11.026 -0.722 8.687 1.00 92.81 90 PHE A N 1
ATOM 706 C CA . PHE A 1 90 ? -10.722 0.189 9.790 1.00 92.81 90 PHE A CA 1
ATOM 707 C C . PHE A 1 90 ? -11.912 0.218 10.740 1.00 92.81 90 PHE A C 1
ATOM 709 O O . PHE A 1 90 ? -12.790 1.076 10.642 1.00 92.81 90 PHE A O 1
ATOM 716 N N . GLN A 1 91 ? -11.951 -0.766 11.634 1.00 94.81 91 GLN A N 1
ATOM 717 C CA . GLN A 1 91 ? -13.012 -0.939 12.620 1.00 94.81 91 GLN A CA 1
ATOM 718 C C . GLN A 1 91 ? -12.475 -0.765 14.032 1.00 94.81 91 GLN A C 1
ATOM 720 O O . GLN A 1 91 ? -11.342 -1.150 14.313 1.00 94.81 91 GLN A O 1
ATOM 725 N N . ARG A 1 92 ? -13.315 -0.261 14.932 1.00 94.31 92 ARG A N 1
ATOM 726 C CA . ARG A 1 92 ? -13.094 -0.319 16.384 1.00 94.31 92 ARG A CA 1
ATOM 727 C C . ARG A 1 92 ? -14.269 -1.005 17.064 1.00 94.31 92 ARG A C 1
ATOM 729 O O . ARG A 1 92 ? -15.351 -1.067 16.491 1.00 94.31 92 ARG A O 1
ATOM 736 N N . VAL A 1 93 ? -14.085 -1.464 18.296 1.00 92.88 93 VAL A N 1
ATOM 737 C CA . VAL A 1 93 ? -15.179 -2.028 19.099 1.00 92.88 93 VAL A CA 1
ATOM 738 C C . VAL A 1 93 ? -15.712 -0.961 20.051 1.00 92.88 93 VAL A C 1
ATOM 740 O O . VAL A 1 93 ? -14.949 -0.291 20.743 1.00 92.88 93 VAL A O 1
ATOM 743 N N . THR A 1 94 ? -17.027 -0.782 20.095 1.00 91.88 94 THR A N 1
ATOM 744 C CA . THR A 1 94 ? -17.713 0.086 21.061 1.00 91.88 94 THR A CA 1
ATOM 745 C C . THR A 1 94 ? -18.932 -0.668 21.575 1.00 91.88 94 THR A C 1
ATOM 747 O O . THR A 1 94 ? -19.699 -1.198 20.780 1.00 91.88 94 THR A O 1
ATOM 750 N N . GLU A 1 95 ? -19.070 -0.794 22.899 1.00 89.94 95 GLU A N 1
ATOM 751 C CA . GLU A 1 95 ? -20.157 -1.568 23.536 1.00 89.94 95 GLU A CA 1
ATOM 752 C C . GLU A 1 95 ? -20.265 -3.021 23.021 1.00 89.94 95 GLU A C 1
ATOM 754 O O . GLU A 1 95 ? -21.344 -3.592 22.884 1.00 89.94 95 GLU A O 1
ATOM 759 N N . GLY A 1 96 ? -19.120 -3.632 22.699 1.00 87.19 96 GLY A N 1
ATOM 760 C CA . GLY A 1 96 ? -19.055 -4.991 22.154 1.00 87.19 96 GLY A CA 1
ATOM 761 C C . GLY A 1 96 ? -19.460 -5.114 20.681 1.00 87.19 96 GLY A C 1
ATOM 762 O O . GLY A 1 96 ? -19.396 -6.214 20.138 1.00 87.19 96 GLY A O 1
ATOM 763 N N . GLN A 1 97 ? -19.832 -4.015 20.019 1.00 91.75 97 GLN A N 1
ATOM 764 C CA . GLN A 1 97 ? -20.180 -3.989 18.600 1.00 91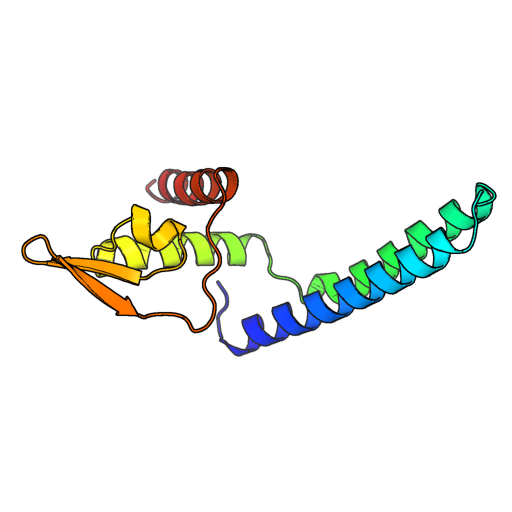.75 97 GLN A CA 1
ATOM 765 C C . GLN A 1 97 ? -19.043 -3.386 17.759 1.00 91.75 97 GLN A C 1
ATOM 767 O O . GLN A 1 97 ? -18.474 -2.358 18.142 1.00 91.75 97 GLN A O 1
ATOM 772 N N . PRO A 1 98 ? -18.688 -3.995 16.613 1.00 91.50 98 PRO A N 1
ATOM 773 C CA . PRO A 1 98 ? -17.738 -3.404 15.682 1.00 91.50 98 PRO A CA 1
ATOM 774 C C . PRO A 1 98 ? -18.374 -2.209 14.959 1.00 91.50 98 PRO A C 1
ATOM 776 O O . PRO A 1 98 ? -19.478 -2.303 14.427 1.00 91.50 98 PRO A O 1
ATOM 779 N N . ILE A 1 99 ? -17.656 -1.091 14.916 1.00 94.06 99 ILE A N 1
ATOM 780 C CA . ILE A 1 99 ? -18.043 0.136 14.218 1.00 94.06 99 ILE A CA 1
ATOM 781 C C . ILE A 1 99 ? -17.000 0.434 13.142 1.00 94.06 99 ILE A C 1
ATOM 783 O O . ILE A 1 99 ? -15.807 0.534 13.443 1.00 94.06 99 ILE A O 1
ATOM 787 N N . ASP A 1 100 ? -17.461 0.615 11.903 1.00 92.50 100 ASP A N 1
ATOM 788 C CA . ASP A 1 100 ? -16.639 1.060 10.776 1.00 92.50 100 ASP A CA 1
ATOM 789 C C . ASP A 1 100 ? -16.260 2.538 10.976 1.00 92.50 100 ASP A C 1
ATOM 791 O O . ASP A 1 100 ? -17.121 3.417 10.974 1.00 92.50 100 ASP A O 1
ATOM 795 N N . ILE A 1 101 ? -14.967 2.825 11.129 1.00 91.12 101 ILE A N 1
ATOM 796 C CA . ILE A 1 101 ? -14.433 4.198 11.088 1.00 91.12 101 ILE A CA 1
ATOM 797 C C . ILE A 1 101 ? -14.228 4.617 9.636 1.00 91.12 101 ILE A C 1
ATOM 799 O O . ILE A 1 101 ? -14.518 5.746 9.246 1.00 91.12 101 ILE A O 1
ATOM 803 N N . TYR A 1 102 ? -13.723 3.687 8.830 1.00 88.06 102 TYR A N 1
ATOM 804 C CA . TYR A 1 102 ? -13.530 3.880 7.406 1.00 88.06 102 TYR A CA 1
ATOM 805 C C . TYR A 1 102 ? -13.602 2.541 6.677 1.00 88.06 102 TYR A C 1
ATOM 807 O O . TYR A 1 102 ? -13.072 1.525 7.137 1.00 88.06 102 TYR A O 1
ATOM 815 N N . ARG A 1 103 ? -14.238 2.550 5.506 1.00 85.44 103 ARG A N 1
ATOM 816 C CA . ARG A 1 103 ? -14.369 1.376 4.649 1.00 85.44 103 ARG A CA 1
ATOM 817 C C . ARG A 1 103 ? -13.809 1.689 3.261 1.00 85.44 103 ARG A C 1
ATOM 819 O O . ARG A 1 103 ? -14.478 2.368 2.482 1.00 85.44 103 ARG A O 1
ATOM 826 N N . PRO A 1 104 ? -12.588 1.225 2.949 1.00 84.81 104 PRO A N 1
ATOM 827 C CA . PRO A 1 104 ? -12.006 1.400 1.626 1.00 84.81 104 PRO A CA 1
ATOM 828 C C . PRO A 1 104 ? -12.873 0.756 0.534 1.00 84.81 104 PRO A C 1
ATOM 830 O O . PRO A 1 104 ? -13.467 -0.300 0.751 1.00 84.81 104 PRO A O 1
ATOM 833 N N . ALA A 1 105 ? -12.890 1.350 -0.664 1.00 88.88 105 ALA A N 1
ATOM 834 C CA . ALA A 1 105 ? -13.561 0.764 -1.831 1.00 88.88 105 ALA A CA 1
ATOM 835 C C . ALA A 1 105 ? -12.941 -0.580 -2.260 1.00 88.88 105 ALA A C 1
ATOM 837 O O . ALA A 1 105 ? -13.630 -1.439 -2.805 1.00 88.88 105 ALA A O 1
ATOM 838 N N . VAL A 1 106 ? -11.644 -0.761 -1.998 1.00 86.62 106 VAL A N 1
ATOM 839 C CA . VAL A 1 106 ? -10.901 -2.002 -2.226 1.00 86.62 106 VAL A CA 1
ATOM 840 C C . VAL A 1 106 ? -10.207 -2.375 -0.929 1.00 86.62 106 VAL A C 1
ATOM 842 O O . VAL A 1 106 ? -9.511 -1.552 -0.340 1.00 86.62 106 VAL A O 1
ATOM 845 N N . SER A 1 107 ? -10.400 -3.615 -0.495 1.00 88.44 107 SER A N 1
ATOM 846 C CA . SER A 1 107 ? -9.830 -4.140 0.737 1.00 88.44 107 SER A CA 1
ATOM 847 C C . SER A 1 107 ? -8.856 -5.259 0.388 1.00 88.44 107 SER A C 1
ATOM 849 O O . SER A 1 107 ? -9.243 -6.236 -0.253 1.00 88.44 107 SER A O 1
ATOM 851 N N . VAL A 1 108 ? -7.587 -5.078 0.753 1.00 88.75 108 VAL A N 1
ATOM 852 C CA . VAL A 1 108 ? -6.518 -6.054 0.526 1.00 88.75 108 VAL A CA 1
ATOM 853 C C . VAL A 1 108 ? -6.039 -6.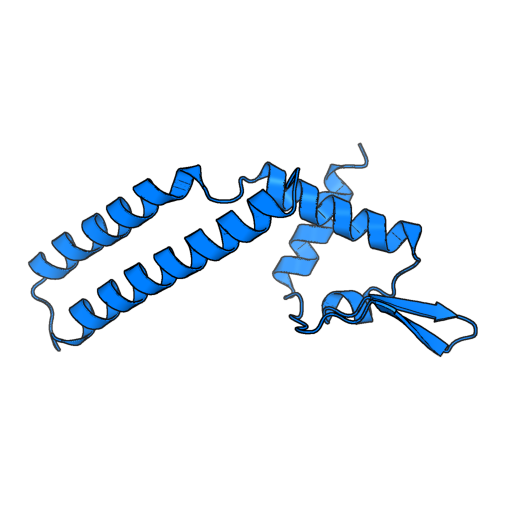533 1.896 1.00 88.75 108 VAL A C 1
ATOM 855 O O . VAL A 1 108 ? -5.668 -5.690 2.717 1.00 88.75 108 VAL A O 1
ATOM 858 N N . PRO A 1 109 ? -6.093 -7.846 2.184 1.00 92.19 109 PRO A N 1
ATOM 859 C CA . PRO A 1 109 ? -5.645 -8.371 3.463 1.00 92.19 109 PRO A CA 1
ATOM 860 C C . PRO A 1 109 ? -4.116 -8.363 3.557 1.00 92.19 109 PRO A C 1
ATOM 862 O O . PRO A 1 109 ? -3.423 -8.571 2.563 1.00 92.19 109 PRO A O 1
ATOM 865 N N . LEU A 1 110 ? -3.608 -8.174 4.771 1.00 92.19 110 LEU A N 1
ATOM 866 C CA . LEU A 1 110 ? -2.201 -8.359 5.099 1.00 92.19 110 LEU A CA 1
ATOM 867 C C . LEU A 1 110 ? -1.892 -9.854 5.209 1.00 92.19 110 LEU A C 1
ATOM 869 O O . LEU A 1 110 ? -2.658 -10.619 5.804 1.00 92.19 110 LEU A O 1
ATOM 873 N N . SER A 1 111 ? -0.760 -10.265 4.646 1.00 93.88 111 SER A N 1
ATOM 874 C CA . SER A 1 111 ? -0.209 -11.604 4.837 1.00 93.88 111 SER A CA 1
ATOM 875 C C . SER A 1 111 ? 0.437 -11.759 6.221 1.00 93.88 111 SER A C 1
ATOM 877 O O . SER A 1 111 ? 0.625 -10.792 6.962 1.00 93.88 111 SER A O 1
ATOM 879 N N . GLY A 1 112 ? 0.806 -12.995 6.577 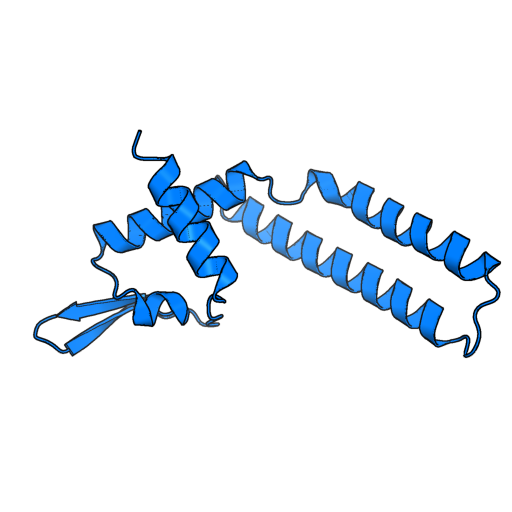1.00 92.00 112 GLY A N 1
ATOM 880 C CA . GLY A 1 112 ? 1.546 -13.260 7.816 1.00 92.00 112 GLY A CA 1
ATOM 881 C C . GLY A 1 112 ? 2.902 -12.545 7.864 1.00 92.00 112 GLY A C 1
ATOM 882 O O . GLY A 1 112 ? 3.261 -11.993 8.905 1.00 92.00 112 GLY A O 1
ATOM 883 N N . ASP A 1 113 ? 3.607 -12.492 6.732 1.00 93.44 113 ASP A N 1
ATOM 884 C CA . ASP A 1 113 ? 4.889 -11.792 6.612 1.00 93.44 113 ASP A CA 1
ATOM 885 C C . ASP A 1 113 ? 4.711 -10.278 6.773 1.00 93.44 113 ASP A C 1
ATOM 887 O O . ASP A 1 113 ? 5.482 -9.641 7.493 1.00 93.44 113 ASP A O 1
ATOM 891 N N . ASP A 1 114 ? 3.648 -9.707 6.196 1.00 92.00 114 ASP A N 1
ATOM 892 C CA . ASP A 1 114 ? 3.323 -8.285 6.366 1.00 92.00 114 ASP A CA 1
ATOM 893 C C . ASP A 1 114 ? 3.072 -7.953 7.842 1.00 92.00 114 ASP A C 1
ATOM 895 O O . ASP A 1 114 ? 3.626 -6.986 8.369 1.00 92.00 114 ASP A O 1
ATOM 899 N N . CYS A 1 115 ? 2.282 -8.778 8.541 1.00 90.69 115 CYS A N 1
ATOM 900 C CA . CYS A 1 115 ? 2.026 -8.603 9.972 1.00 90.69 115 CYS A CA 1
ATOM 901 C C . CYS A 1 115 ? 3.315 -8.672 10.798 1.00 90.69 115 CYS A C 1
ATOM 903 O O . CYS A 1 115 ? 3.507 -7.867 11.713 1.00 90.69 115 CYS A O 1
ATOM 905 N N . PHE A 1 116 ? 4.209 -9.607 10.470 1.00 91.38 116 PHE A N 1
ATOM 906 C CA . PHE A 1 116 ? 5.500 -9.729 11.137 1.00 91.38 116 PHE A CA 1
ATOM 907 C C . PHE A 1 116 ? 6.378 -8.489 10.914 1.00 91.38 116 PHE A C 1
ATOM 909 O O . PHE A 1 116 ? 6.935 -7.950 11.872 1.00 91.38 116 PHE A O 1
ATOM 916 N N . LEU A 1 117 ? 6.481 -8.001 9.675 1.00 89.62 117 LEU A N 1
ATOM 917 C CA . LEU A 1 117 ? 7.298 -6.833 9.334 1.00 89.62 117 LEU A CA 1
ATOM 918 C C . LEU A 1 117 ? 6.767 -5.547 9.973 1.00 89.62 117 LEU A C 1
ATOM 920 O O . LEU A 1 117 ? 7.555 -4.767 10.509 1.00 89.62 117 LEU A O 1
ATOM 924 N N . VAL A 1 118 ? 5.447 -5.348 9.980 1.00 88.50 118 VAL A N 1
ATOM 925 C CA . VAL A 1 118 ? 4.812 -4.210 10.664 1.00 88.50 118 VAL A CA 1
ATOM 926 C C . VAL A 1 118 ? 5.090 -4.263 12.169 1.00 88.50 118 VAL A C 1
ATOM 928 O O . VAL A 1 118 ? 5.529 -3.266 12.745 1.00 88.50 118 VAL A O 1
ATOM 931 N N . GLY A 1 119 ? 4.927 -5.432 12.799 1.00 85.44 119 GLY A N 1
ATOM 932 C CA . GLY A 1 119 ? 5.244 -5.617 14.218 1.00 85.44 119 GLY A CA 1
ATOM 933 C C . GLY A 1 119 ? 6.724 -5.383 14.536 1.00 85.44 119 GLY A C 1
ATOM 934 O O . GLY A 1 119 ? 7.060 -4.773 15.549 1.00 85.44 119 GLY A O 1
ATOM 935 N N . LYS A 1 120 ? 7.628 -5.794 13.639 1.00 86.56 120 LYS A N 1
ATOM 936 C CA . LYS A 1 120 ? 9.066 -5.538 13.774 1.00 86.56 120 LYS A CA 1
ATOM 937 C C . LYS A 1 120 ? 9.389 -4.041 13.759 1.00 86.56 120 LYS A C 1
ATOM 939 O O . LYS A 1 120 ? 10.250 -3.616 14.524 1.00 86.56 120 LYS A O 1
ATOM 944 N N . VAL A 1 121 ? 8.725 -3.246 12.915 1.00 81.31 121 VAL A N 1
ATOM 945 C CA . VAL A 1 121 ? 8.928 -1.786 12.881 1.00 81.31 121 VAL A CA 1
ATOM 946 C C . VAL A 1 121 ? 8.560 -1.161 14.223 1.00 81.31 121 VAL A C 1
ATOM 948 O O . VAL A 1 121 ? 9.346 -0.371 14.729 1.00 81.31 121 VAL A O 1
ATOM 951 N N . TYR A 1 122 ? 7.438 -1.567 14.824 1.00 69.38 122 TYR A N 1
ATOM 952 C CA . TYR A 1 122 ? 7.005 -1.072 16.135 1.00 69.38 122 TYR A CA 1
ATOM 953 C C . TYR A 1 122 ? 8.055 -1.322 17.227 1.00 69.38 122 TYR A C 1
ATOM 955 O O . TYR A 1 122 ? 8.451 -0.399 17.934 1.00 69.38 122 TYR A O 1
ATOM 963 N N . ILE A 1 123 ? 8.583 -2.549 17.294 1.00 63.59 123 ILE A N 1
ATOM 964 C CA . ILE A 1 123 ? 9.594 -2.942 18.290 1.00 63.59 123 ILE A CA 1
ATOM 965 C C . ILE A 1 123 ? 10.896 -2.137 18.135 1.00 63.59 123 ILE A C 1
ATOM 967 O O . ILE A 1 123 ? 11.563 -1.845 19.122 1.00 63.59 123 ILE A O 1
ATOM 971 N N . LEU A 1 124 ? 11.277 -1.777 16.907 1.00 59.31 124 LEU A N 1
ATOM 972 C CA . LEU A 1 124 ? 12.529 -1.063 16.630 1.00 59.31 124 LEU A CA 1
ATOM 973 C C . LEU A 1 124 ? 12.435 0.458 16.821 1.00 59.31 124 LEU A C 1
ATOM 975 O O . LEU A 1 124 ? 13.465 1.125 16.782 1.00 59.31 124 LEU A O 1
ATOM 979 N N . THR A 1 125 ? 11.232 1.008 16.989 1.00 57.41 125 THR A N 1
ATOM 980 C CA . THR A 1 125 ? 11.000 2.460 17.092 1.00 57.41 125 THR A CA 1
ATOM 981 C C . THR A 1 125 ? 10.712 2.951 18.509 1.00 57.41 125 THR A C 1
ATOM 983 O O . THR A 1 125 ? 10.634 4.158 18.708 1.00 57.41 125 THR A O 1
ATOM 986 N N . ASP A 1 126 ? 10.568 2.043 19.478 1.00 51.25 126 ASP A N 1
ATOM 987 C CA . ASP A 1 126 ? 10.292 2.341 20.896 1.00 51.25 126 ASP A CA 1
ATOM 988 C C . ASP A 1 126 ? 11.578 2.403 21.762 1.00 51.25 126 ASP A C 1
ATOM 990 O O . ASP A 1 126 ? 11.556 2.123 22.962 1.00 51.25 126 ASP A O 1
ATOM 994 N N . HIS A 1 127 ? 12.720 2.748 21.150 1.00 45.94 127 HIS A N 1
ATOM 995 C CA . HIS A 1 127 ? 14.027 2.885 21.809 1.00 45.94 127 HIS A CA 1
ATOM 996 C C . HIS A 1 127 ? 14.627 4.283 21.656 1.00 45.94 127 HIS A C 1
ATOM 998 O O . HIS A 1 127 ? 14.651 4.799 20.516 1.00 45.94 127 HIS A O 1
#

Foldseek 3Di:
DCPDPVLVVLQVVLVVQLVVLVVVLVVVVVVDPDDDPVVVVVSVVVSVVSCVVCVVSHDDPVRVLVVLVVLVVLCVVVVADPVQVQQQFGWHADPNDIDGPDDDPDTDGHDPVRVVVSVVSVVVPPD